Protein AF-A0A939ESE4-F1 (afdb_monomer_lite)

Sequence (98 aa):
MRPILYPSILLAALLGLSQCKQDAPSPLSQLPPATQTGANTFGCLVNGKPWTPQGYSGAANYSVSYDRVSTGGVLDVRAYRIYGSTTTESQYIVLFGA

Structure (mmCIF, N/CA/C/O backbone):
data_AF-A0A939ESE4-F1
#
_entry.id   AF-A0A939ESE4-F1
#
loop_
_atom_site.group_PDB
_atom_site.id
_atom_site.type_symbol
_atom_site.label_atom_id
_atom_site.label_alt_id
_atom_site.label_comp_id
_atom_site.label_asym_id
_atom_site.label_entity_id
_atom_site.label_seq_id
_atom_site.pdbx_PDB_ins_code
_atom_site.Cartn_x
_atom_site.Cartn_y
_atom_site.Cartn_z
_atom_site.occupancy
_atom_site.B_iso_or_equiv
_atom_site.auth_seq_id
_atom_site.auth_comp_id
_atom_site.auth_asym_id
_atom_site.auth_atom_id
_atom_site.pdbx_PDB_model_num
ATOM 1 N N . MET A 1 1 ? -40.338 12.794 54.269 1.00 51.34 1 MET A N 1
ATOM 2 C CA . MET A 1 1 ? -39.427 13.184 53.165 1.00 51.34 1 MET A CA 1
ATOM 3 C C . MET A 1 1 ? -38.495 12.012 52.862 1.00 51.34 1 MET A C 1
ATOM 5 O O . MET A 1 1 ? -37.547 11.862 53.612 1.00 51.34 1 MET A O 1
ATOM 9 N N . ARG A 1 2 ? -38.795 11.119 51.896 1.00 62.50 2 ARG A N 1
ATOM 10 C CA . ARG A 1 2 ? -37.875 10.049 51.405 1.00 62.50 2 ARG A CA 1
ATOM 11 C C . ARG A 1 2 ? -38.365 9.109 50.262 1.00 62.50 2 ARG A C 1
ATOM 13 O O . ARG A 1 2 ? -37.581 8.234 49.918 1.00 62.50 2 ARG A O 1
ATOM 20 N N . PRO A 1 3 ? -39.556 9.225 49.623 1.00 58.22 3 PRO A N 1
ATOM 21 C CA . PRO A 1 3 ? -39.953 8.236 48.604 1.00 58.22 3 PRO A CA 1
ATOM 22 C C . PRO A 1 3 ? -39.381 8.501 47.197 1.00 58.22 3 PRO A C 1
ATOM 24 O O . PRO A 1 3 ? -39.406 7.613 46.357 1.00 58.22 3 PRO A O 1
ATOM 27 N N . ILE A 1 4 ? -38.831 9.695 46.935 1.00 62.47 4 ILE A N 1
ATOM 28 C CA . ILE A 1 4 ? -38.371 10.114 45.593 1.00 62.47 4 ILE A CA 1
ATOM 29 C C . ILE A 1 4 ? -36.967 9.561 45.257 1.00 62.47 4 ILE A C 1
ATOM 31 O O . ILE A 1 4 ? -36.565 9.545 44.101 1.00 62.47 4 ILE A O 1
ATOM 35 N N . LEU A 1 5 ? -36.217 9.046 46.239 1.00 66.38 5 LEU A N 1
ATOM 36 C CA . LEU A 1 5 ? -34.840 8.580 46.021 1.00 66.38 5 LEU A CA 1
ATOM 37 C C . LEU A 1 5 ? -34.768 7.260 45.222 1.00 66.38 5 LEU A C 1
ATOM 39 O O . LEU A 1 5 ? -33.877 7.084 44.398 1.00 66.38 5 LEU A O 1
ATOM 43 N N . TYR A 1 6 ? -35.727 6.353 45.428 1.00 74.81 6 TYR A N 1
ATOM 44 C CA . TYR A 1 6 ? -35.794 5.050 44.755 1.00 74.81 6 TYR A CA 1
ATOM 45 C C . TYR A 1 6 ? -36.078 5.122 43.244 1.00 74.81 6 TYR A C 1
ATOM 47 O O . TYR A 1 6 ? -35.345 4.477 42.491 1.00 74.81 6 TYR A O 1
ATOM 55 N N . PRO A 1 7 ? -37.070 5.898 42.754 1.00 82.38 7 PRO A N 1
ATOM 56 C CA . PRO A 1 7 ? -37.312 6.004 41.315 1.00 82.38 7 PRO A CA 1
ATOM 57 C C . PRO A 1 7 ? -36.146 6.668 40.574 1.00 82.38 7 PRO A C 1
ATOM 59 O O . PRO A 1 7 ? -35.868 6.292 39.441 1.00 82.38 7 PRO A O 1
ATOM 62 N N . SER A 1 8 ? -35.412 7.585 41.214 1.00 81.50 8 SER A N 1
ATOM 63 C CA . SER A 1 8 ? -34.220 8.209 40.621 1.00 81.50 8 SER A CA 1
ATOM 64 C C . SER A 1 8 ? -33.066 7.220 40.433 1.00 81.50 8 SER A C 1
ATOM 66 O O . SER A 1 8 ? -32.405 7.243 39.398 1.00 81.50 8 SER A O 1
ATOM 68 N N . ILE A 1 9 ? -32.843 6.322 41.400 1.00 85.12 9 ILE A N 1
ATOM 69 C CA . ILE A 1 9 ? -31.828 5.259 41.289 1.00 85.12 9 ILE A CA 1
ATOM 70 C C . ILE A 1 9 ? -32.223 4.255 40.200 1.00 85.12 9 ILE A C 1
ATOM 72 O O . ILE A 1 9 ? -31.380 3.845 39.403 1.00 85.12 9 ILE A O 1
ATOM 76 N N . LEU A 1 10 ? -33.508 3.897 40.123 1.00 87.19 10 LEU A N 1
ATOM 77 C CA . LEU A 1 10 ? -34.015 2.995 39.093 1.00 87.19 10 LEU A CA 1
ATOM 78 C C . LEU A 1 10 ? -33.877 3.617 37.693 1.00 87.19 10 LEU A C 1
ATOM 80 O O . LEU A 1 10 ? -33.374 2.970 36.781 1.00 87.19 10 LEU A O 1
ATOM 84 N N . LEU A 1 11 ? -34.237 4.893 37.530 1.00 86.94 11 LEU A N 1
ATOM 85 C CA . LEU A 1 11 ? -34.107 5.609 36.259 1.00 86.94 11 LEU A CA 1
ATOM 86 C C . LEU A 1 11 ? -32.642 5.720 35.805 1.00 86.94 11 LEU A C 1
ATOM 88 O O . LEU A 1 11 ? -32.348 5.495 34.632 1.00 86.94 11 LEU A O 1
ATOM 92 N N . ALA A 1 12 ? -31.717 5.995 36.730 1.00 86.44 12 ALA A N 1
ATOM 93 C CA . ALA A 1 12 ? -30.283 6.010 36.440 1.00 86.44 12 ALA A CA 1
ATOM 94 C C . ALA A 1 12 ? -29.759 4.626 36.006 1.00 86.44 12 ALA A C 1
ATOM 96 O O . ALA A 1 12 ? -28.942 4.539 35.088 1.00 86.44 12 ALA A O 1
ATOM 97 N N . ALA A 1 13 ? -30.263 3.542 36.607 1.00 86.75 13 ALA A N 1
ATOM 98 C CA . ALA A 1 13 ? -29.915 2.178 36.211 1.00 86.75 13 ALA A CA 1
ATOM 99 C C . ALA A 1 13 ? -30.434 1.820 34.804 1.00 86.75 13 ALA A C 1
ATOM 101 O O . ALA A 1 13 ? -29.706 1.200 34.029 1.00 86.75 13 ALA A O 1
ATOM 102 N N . LEU A 1 14 ? -31.649 2.249 34.436 1.00 85.56 14 LEU A N 1
ATOM 103 C CA . LEU A 1 14 ? -32.190 2.033 33.086 1.00 85.56 14 LEU A CA 1
ATOM 104 C C . LEU A 1 14 ? -31.420 2.817 32.008 1.00 85.56 14 LEU A C 1
ATOM 106 O O . LEU A 1 14 ? -31.170 2.277 30.932 1.00 85.56 14 LEU A O 1
ATOM 110 N N . LEU A 1 15 ? -30.994 4.050 32.301 1.00 84.56 15 LEU A N 1
ATOM 111 C CA . LEU A 1 15 ? -30.175 4.865 31.388 1.00 84.56 15 LEU A CA 1
ATOM 112 C C . LEU A 1 15 ? -28.768 4.279 31.174 1.00 84.56 15 LEU A C 1
ATOM 114 O O . LEU A 1 15 ? -28.202 4.398 30.089 1.00 84.56 15 LEU A O 1
ATOM 118 N N . GLY A 1 16 ? -28.203 3.607 32.183 1.00 81.00 16 GLY A N 1
ATOM 119 C CA . GLY A 1 16 ? -26.915 2.914 32.055 1.00 81.00 16 GLY A CA 1
ATOM 120 C C . GLY A 1 16 ? -26.954 1.699 31.117 1.00 81.00 16 GLY A C 1
ATOM 121 O O . GLY A 1 16 ? -25.929 1.346 30.532 1.00 81.00 16 GLY A O 1
ATOM 122 N N . LEU A 1 17 ? -28.133 1.088 30.948 1.00 80.56 17 LEU A N 1
ATOM 123 C CA . LEU A 1 17 ? -28.370 -0.079 30.090 1.00 80.56 17 LEU A CA 1
ATOM 124 C C . LEU A 1 17 ? -28.744 0.300 28.647 1.00 80.56 17 LEU A C 1
ATOM 126 O O . LEU A 1 17 ? -28.667 -0.549 27.762 1.00 80.56 17 LEU A O 1
ATOM 130 N N . SER A 1 18 ? -29.110 1.559 28.380 1.00 79.19 18 SER A N 1
ATOM 131 C CA . SER A 1 18 ? -29.509 2.040 27.049 1.00 79.19 18 SER A CA 1
ATOM 132 C C . SER A 1 18 ? -28.338 2.524 26.184 1.00 79.19 18 SER A C 1
ATOM 134 O O . SER A 1 18 ? -28.522 3.377 25.317 1.00 79.19 18 SER A O 1
ATOM 136 N N . GLN A 1 19 ? -27.118 2.030 26.413 1.00 78.38 19 GLN A N 1
ATOM 137 C CA . GLN A 1 19 ? -25.978 2.421 25.585 1.00 78.38 19 GLN A CA 1
ATOM 138 C C . GLN A 1 19 ? -26.113 1.825 24.181 1.00 78.38 19 GLN A C 1
ATOM 140 O O . GLN A 1 19 ? -26.056 0.608 23.998 1.00 78.38 19 GLN A O 1
ATOM 145 N N . CYS A 1 20 ? -26.257 2.692 23.178 1.00 78.81 20 CYS A N 1
ATOM 146 C CA . CYS A 1 20 ? -26.122 2.298 21.783 1.00 78.81 20 CYS A CA 1
ATOM 147 C C . CYS A 1 20 ? -24.702 1.775 21.554 1.00 78.81 20 CYS A C 1
ATOM 149 O O . CYS A 1 20 ? -23.730 2.525 21.659 1.00 78.81 20 CYS A O 1
ATOM 151 N N . LYS A 1 21 ? -24.575 0.486 21.223 1.00 75.12 21 LYS A N 1
ATOM 152 C CA . LYS A 1 21 ? -23.329 -0.035 20.664 1.00 75.12 21 LYS A CA 1
ATOM 153 C C . LYS A 1 21 ? -23.147 0.603 19.296 1.00 75.12 21 LYS A C 1
ATOM 155 O O . LYS A 1 21 ? -23.987 0.437 18.420 1.00 75.12 21 LYS A O 1
ATOM 160 N N . GLN A 1 22 ? -22.063 1.346 19.136 1.00 78.19 22 GLN A N 1
ATOM 161 C CA . GLN A 1 22 ? -21.653 1.801 17.823 1.00 78.19 22 GLN A CA 1
ATOM 162 C C . GLN A 1 22 ? -21.140 0.579 17.062 1.00 78.19 22 GLN A C 1
ATOM 164 O O . GLN A 1 22 ? -20.268 -0.139 17.564 1.00 78.19 22 GLN A O 1
ATOM 169 N N . ASP A 1 23 ? -21.721 0.306 15.896 1.00 84.00 23 ASP A N 1
ATOM 170 C CA . ASP A 1 23 ? -21.256 -0.787 15.055 1.00 84.00 23 ASP A CA 1
ATOM 171 C C . ASP A 1 23 ? -19.789 -0.561 14.693 1.00 84.00 23 ASP A C 1
ATOM 173 O O . ASP A 1 23 ? -19.354 0.563 14.415 1.00 84.00 23 ASP A O 1
ATOM 177 N N . ALA A 1 24 ? -19.007 -1.640 14.712 1.00 85.62 24 ALA A N 1
ATOM 178 C CA . ALA A 1 24 ? -17.634 -1.570 14.249 1.00 85.62 24 ALA A CA 1
ATOM 179 C C . ALA A 1 24 ? -17.625 -1.131 12.772 1.00 85.62 24 ALA A C 1
ATOM 181 O O . ALA A 1 24 ? -18.457 -1.601 11.988 1.00 85.62 24 ALA A O 1
ATOM 182 N N . PRO A 1 25 ? -16.688 -0.258 12.363 1.00 89.31 25 PRO A N 1
ATOM 183 C CA . PRO A 1 25 ? -16.608 0.173 10.978 1.00 89.31 25 PRO A CA 1
ATOM 184 C C . PRO A 1 25 ? -16.377 -1.033 10.069 1.00 89.31 25 PRO A C 1
ATOM 186 O O . PRO A 1 25 ? -15.538 -1.894 10.355 1.00 89.31 25 PRO A O 1
ATOM 189 N N . SER A 1 26 ? -17.089 -1.074 8.941 1.00 94.00 26 SER A N 1
ATOM 190 C CA . SER A 1 26 ? -16.901 -2.127 7.944 1.00 94.00 26 SER A CA 1
ATOM 191 C C . SER A 1 26 ? -15.429 -2.194 7.497 1.00 94.00 26 SER A C 1
ATOM 193 O O . SER A 1 26 ? -14.768 -1.152 7.413 1.00 94.00 26 SER A O 1
ATOM 195 N N . PRO A 1 27 ? -14.889 -3.377 7.159 1.00 94.44 27 PRO A N 1
ATOM 196 C CA . PRO A 1 27 ? -13.512 -3.491 6.678 1.00 94.44 27 PRO A CA 1
ATOM 197 C C . PRO A 1 27 ? -13.208 -2.585 5.479 1.00 94.44 27 PRO A C 1
ATOM 199 O O . PRO A 1 27 ? -12.124 -2.017 5.391 1.00 94.44 27 PRO A O 1
ATOM 202 N N . LEU A 1 28 ? -14.179 -2.409 4.576 1.00 93.69 28 LEU A N 1
ATOM 203 C CA . LEU A 1 28 ? -14.025 -1.574 3.387 1.00 93.69 28 LEU A CA 1
ATOM 204 C C . LEU A 1 28 ? -13.888 -0.087 3.739 1.00 93.69 28 LEU A C 1
ATOM 206 O O . LEU A 1 28 ? -13.036 0.592 3.177 1.00 93.69 28 LEU A O 1
ATOM 210 N N . SER A 1 29 ? -14.664 0.405 4.712 1.00 93.38 29 SER A N 1
ATOM 211 C CA . SER A 1 29 ? -14.580 1.804 5.169 1.00 93.38 29 SER A CA 1
ATOM 212 C C . SER A 1 29 ? -13.263 2.159 5.864 1.00 93.38 29 SER A C 1
ATOM 214 O O . SER A 1 29 ? -13.009 3.329 6.126 1.00 93.38 29 SER A O 1
ATOM 216 N N . GLN A 1 30 ? -12.429 1.163 6.172 1.00 93.06 30 GLN A N 1
ATOM 217 C CA . GLN A 1 30 ? -11.102 1.362 6.756 1.00 93.06 30 GLN A CA 1
ATOM 218 C C . GLN A 1 30 ? -10.004 1.506 5.686 1.00 93.06 30 GLN A C 1
ATOM 220 O O . GLN A 1 30 ? -8.851 1.766 6.029 1.00 93.06 30 GLN A O 1
ATOM 225 N N . LEU A 1 31 ? -10.330 1.319 4.400 1.00 93.69 31 LEU A N 1
ATOM 226 C CA . LEU A 1 31 ? -9.385 1.5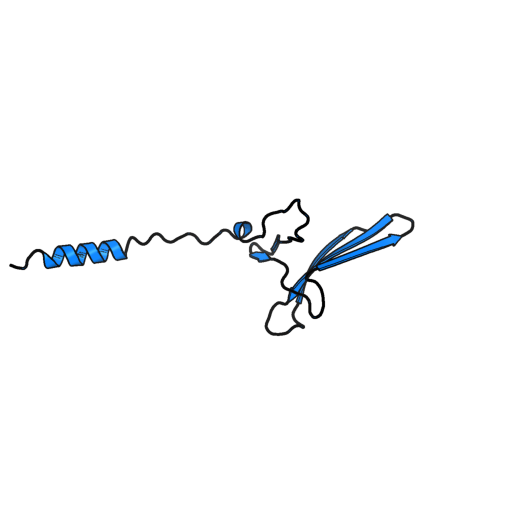35 3.306 1.00 93.69 31 LEU A CA 1
ATOM 227 C C . LEU A 1 31 ? -9.275 3.027 2.954 1.00 93.69 31 LEU A C 1
ATOM 229 O O . LEU A 1 31 ? -10.255 3.765 3.087 1.00 93.69 31 LEU A O 1
ATOM 233 N N . PRO A 1 32 ? -8.108 3.484 2.462 1.00 89.81 32 PRO A N 1
ATOM 234 C CA . PRO A 1 32 ? -7.968 4.834 1.935 1.00 89.81 32 PRO A CA 1
ATOM 235 C C . PRO A 1 32 ? -8.961 5.074 0.788 1.00 89.81 32 PRO A C 1
ATOM 237 O O . PRO A 1 32 ? -9.171 4.170 -0.028 1.00 89.81 32 PRO A O 1
ATOM 240 N N . PRO A 1 33 ? -9.537 6.282 0.666 1.00 88.88 33 PRO A N 1
ATOM 241 C CA . PRO A 1 33 ? -10.349 6.617 -0.493 1.00 88.88 33 PRO A CA 1
ATOM 242 C C . PRO A 1 33 ? -9.503 6.566 -1.773 1.00 88.88 33 PRO A C 1
ATOM 244 O O . PRO A 1 33 ? -8.315 6.911 -1.776 1.00 88.88 33 PRO A O 1
ATOM 247 N N . ALA A 1 34 ? -10.126 6.165 -2.882 1.00 84.81 34 ALA A N 1
ATOM 248 C CA . ALA A 1 34 ? -9.502 6.278 -4.193 1.00 84.81 34 ALA A CA 1
ATOM 249 C C . ALA A 1 34 ? -9.248 7.759 -4.511 1.00 84.81 34 ALA A C 1
ATOM 251 O O . ALA A 1 34 ? -10.119 8.605 -4.307 1.00 84.81 34 ALA A O 1
ATOM 252 N N . THR A 1 35 ? -8.050 8.074 -5.002 1.00 84.81 35 THR A N 1
ATOM 253 C CA . THR A 1 35 ? -7.665 9.448 -5.345 1.00 84.81 35 THR A CA 1
ATOM 254 C C . THR A 1 35 ? -7.442 9.580 -6.846 1.00 84.81 35 THR A C 1
ATOM 256 O O . THR A 1 35 ? -6.932 8.666 -7.485 1.00 84.81 35 THR A O 1
ATOM 259 N N . GLN A 1 36 ? -7.819 10.728 -7.415 1.00 84.38 36 GLN A N 1
ATOM 260 C CA . GLN A 1 36 ? -7.504 11.086 -8.809 1.00 84.38 36 GLN A CA 1
ATOM 261 C C . GLN A 1 36 ? -6.292 12.021 -8.921 1.00 84.38 36 GLN A C 1
ATOM 263 O O . GLN A 1 36 ? -5.825 12.311 -10.014 1.00 84.38 36 GLN A O 1
ATOM 268 N N . THR A 1 37 ? -5.762 12.487 -7.790 1.00 84.38 37 THR A N 1
ATOM 269 C CA . THR A 1 37 ? -4.631 13.422 -7.724 1.00 84.38 37 THR A CA 1
ATOM 270 C C . THR A 1 37 ? -3.276 12.723 -7.625 1.00 84.38 37 THR A C 1
ATOM 272 O O . THR A 1 37 ? -2.260 13.391 -7.465 1.00 84.38 37 THR A O 1
ATOM 275 N N . GLY A 1 38 ? -3.240 11.386 -7.691 1.00 64.69 38 GLY A N 1
ATOM 276 C CA . GLY A 1 38 ? -1.996 10.626 -7.578 1.00 64.69 38 GLY A CA 1
ATOM 277 C C . GLY A 1 38 ? -1.379 10.683 -6.179 1.00 64.69 38 GLY A C 1
ATOM 278 O O . GLY A 1 38 ? -0.161 10.656 -6.046 1.00 64.69 38 GLY A O 1
ATOM 279 N N . ALA A 1 39 ? -2.195 10.731 -5.118 1.00 75.69 39 ALA A N 1
ATOM 280 C CA . ALA A 1 39 ? -1.722 10.796 -3.729 1.00 75.69 39 ALA A CA 1
ATOM 281 C C . ALA A 1 39 ? -1.050 9.493 -3.228 1.00 75.69 39 ALA A C 1
ATOM 283 O O . ALA A 1 39 ? -0.881 9.310 -2.025 1.00 75.69 39 ALA A O 1
ATOM 284 N N . ASN A 1 40 ? -0.675 8.582 -4.139 1.00 67.81 40 ASN A N 1
ATOM 285 C CA . ASN A 1 40 ? -0.054 7.284 -3.859 1.00 67.81 40 ASN A CA 1
ATOM 286 C C . ASN A 1 40 ? -0.838 6.446 -2.837 1.00 67.81 40 ASN A C 1
ATOM 288 O O . ASN A 1 40 ? -0.265 5.779 -1.975 1.00 67.81 40 ASN A O 1
ATOM 292 N N . THR A 1 41 ? -2.169 6.496 -2.922 1.00 83.31 41 THR A N 1
ATOM 293 C CA . THR A 1 41 ? -3.057 5.744 -2.039 1.00 83.31 41 THR A CA 1
ATOM 294 C C . THR A 1 41 ? -3.292 4.338 -2.588 1.00 83.31 41 THR A C 1
ATOM 296 O O . THR A 1 41 ? -3.761 4.162 -3.708 1.00 83.31 41 THR A O 1
ATOM 299 N N . PHE A 1 42 ? -2.976 3.322 -1.783 1.00 89.56 42 PHE A N 1
ATOM 300 C CA . PHE A 1 42 ? -3.264 1.919 -2.079 1.00 89.56 42 PHE A CA 1
ATOM 301 C C . PHE A 1 42 ? -3.908 1.249 -0.863 1.00 89.56 42 PHE A C 1
ATOM 303 O O . PHE A 1 42 ? -3.506 1.488 0.278 1.00 89.56 42 PHE A O 1
ATOM 310 N N . GLY A 1 43 ? -4.881 0.376 -1.108 1.00 92.12 43 GLY A N 1
ATOM 311 C CA . GLY A 1 43 ? -5.440 -0.507 -0.096 1.00 92.12 43 GLY A CA 1
ATOM 312 C C . GLY A 1 43 ? -6.381 -1.541 -0.702 1.00 92.12 43 GLY A C 1
ATOM 313 O O . GLY A 1 43 ? -7.012 -1.292 -1.727 1.00 92.12 43 GLY A O 1
ATOM 314 N N . CYS A 1 44 ? -6.479 -2.706 -0.073 1.00 94.06 44 CYS A N 1
ATOM 315 C CA . CYS A 1 44 ? -7.376 -3.778 -0.492 1.00 94.06 44 CYS A CA 1
ATOM 316 C C . CYS A 1 44 ? -7.800 -4.634 0.703 1.00 94.06 44 CYS A C 1
ATOM 318 O O . CYS A 1 44 ? -7.227 -4.543 1.788 1.00 94.06 44 CYS A O 1
ATOM 320 N N . LEU A 1 45 ? -8.794 -5.496 0.509 1.00 96.06 45 LEU A N 1
ATOM 321 C CA . LEU A 1 45 ? -9.146 -6.500 1.507 1.00 96.06 45 LEU A CA 1
ATOM 322 C C . LEU A 1 45 ? -8.367 -7.789 1.236 1.00 96.06 45 LEU A C 1
ATOM 324 O O . LEU A 1 45 ? -8.463 -8.353 0.150 1.00 96.06 45 LEU A O 1
ATOM 328 N N . VAL A 1 46 ? -7.635 -8.275 2.236 1.00 94.88 46 VAL A N 1
ATOM 329 C CA . VAL A 1 46 ? -6.998 -9.598 2.225 1.00 94.88 46 VAL A CA 1
ATOM 330 C C . VAL A 1 46 ? -7.749 -10.463 3.225 1.00 94.88 46 VAL A C 1
ATOM 332 O O . VAL A 1 46 ? -7.758 -10.170 4.421 1.00 94.88 46 VAL A O 1
ATOM 335 N N . ASN A 1 47 ? -8.435 -11.500 2.739 1.00 95.62 47 ASN A N 1
ATOM 336 C CA . ASN A 1 47 ? -9.308 -12.352 3.558 1.00 95.62 47 ASN A CA 1
ATOM 337 C C . ASN A 1 47 ? -10.332 -11.541 4.381 1.00 95.62 47 ASN A C 1
ATOM 339 O O . ASN A 1 47 ? -10.525 -11.775 5.573 1.00 95.62 47 ASN A O 1
ATOM 343 N N . GLY A 1 48 ? -10.938 -10.526 3.755 1.00 96.06 48 GLY A N 1
ATOM 344 C CA . GLY A 1 48 ? -11.925 -9.647 4.389 1.00 96.06 48 GLY A CA 1
ATOM 345 C C . GLY A 1 48 ? -11.355 -8.622 5.376 1.00 96.06 48 GLY A C 1
ATOM 346 O O . GLY A 1 48 ? -12.127 -7.851 5.940 1.00 96.06 48 GLY A O 1
ATOM 347 N N . LYS A 1 49 ? -10.032 -8.572 5.586 1.00 94.44 49 LYS A N 1
ATOM 348 C CA . LYS A 1 49 ? -9.372 -7.607 6.480 1.00 94.44 49 LYS A CA 1
ATOM 349 C C . LYS A 1 49 ? -8.667 -6.509 5.679 1.00 94.44 49 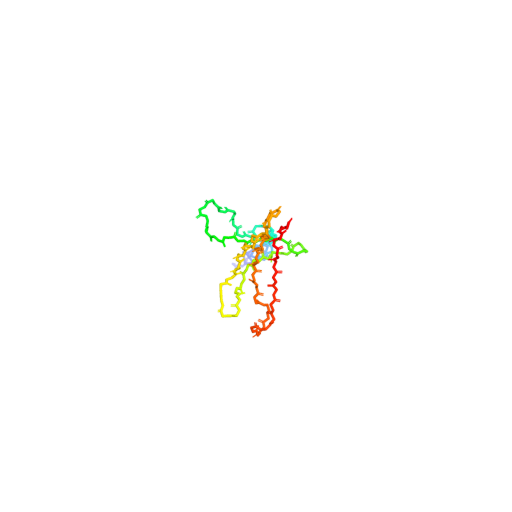LYS A C 1
ATOM 351 O O . LYS A 1 49 ? -8.066 -6.821 4.651 1.00 94.44 49 LYS A O 1
ATOM 356 N N . PRO A 1 50 ? -8.694 -5.245 6.134 1.00 94.44 50 PRO A N 1
ATOM 357 C CA . PRO A 1 50 ? -8.047 -4.154 5.424 1.00 94.44 50 PRO A CA 1
ATOM 358 C C . PRO A 1 50 ? -6.525 -4.312 5.415 1.00 94.44 50 PRO A C 1
ATOM 360 O O . PRO A 1 50 ? -5.873 -4.540 6.440 1.00 94.44 50 PRO A O 1
ATOM 363 N N . TRP A 1 51 ? -5.956 -4.151 4.229 1.00 93.81 51 TRP A N 1
ATOM 364 C CA . TRP A 1 51 ? -4.528 -4.127 3.982 1.00 93.81 51 TRP A CA 1
ATOM 365 C C . TRP A 1 51 ? -4.163 -2.831 3.260 1.00 93.81 51 TRP A C 1
ATOM 367 O O . TRP A 1 51 ? -4.811 -2.421 2.305 1.00 93.81 51 TRP A O 1
ATOM 377 N N . THR A 1 52 ? -3.119 -2.181 3.746 1.00 92.44 52 THR A N 1
ATOM 378 C CA . THR A 1 52 ? -2.587 -0.881 3.338 1.00 92.44 52 THR A CA 1
ATOM 379 C C . THR A 1 52 ? -1.067 -0.905 3.502 1.00 92.44 52 THR A C 1
ATOM 381 O O . THR A 1 52 ? -0.571 -1.575 4.415 1.00 92.44 52 THR A O 1
ATOM 384 N N . PRO A 1 53 ? -0.306 -0.178 2.679 1.00 90.88 53 PRO A N 1
ATOM 385 C CA . PRO A 1 53 ? 1.144 -0.144 2.802 1.00 90.88 53 PRO A CA 1
ATOM 386 C C . PRO A 1 53 ? 1.565 0.456 4.153 1.00 90.88 53 PRO A C 1
ATOM 388 O O . PRO A 1 53 ? 0.964 1.430 4.609 1.00 90.88 53 PRO A O 1
ATOM 391 N N . GLN A 1 54 ? 2.589 -0.109 4.793 1.00 89.25 54 GLN A N 1
ATOM 392 C CA . GLN A 1 54 ? 3.162 0.405 6.050 1.00 89.25 54 GLN A CA 1
ATOM 393 C C . GLN A 1 54 ? 4.684 0.228 6.060 1.00 89.25 54 GLN A C 1
ATOM 395 O O . GLN A 1 54 ? 5.238 -0.510 6.872 1.00 89.25 54 GLN A O 1
ATOM 400 N N . GLY A 1 55 ? 5.370 0.887 5.133 1.00 85.06 55 GLY A N 1
ATOM 401 C CA . GLY A 1 55 ? 6.828 0.893 5.132 1.00 85.06 55 GLY A CA 1
ATOM 402 C C . GLY A 1 55 ? 7.470 -0.266 4.387 1.00 85.06 55 GLY A C 1
ATOM 403 O O . GLY A 1 55 ? 6.924 -1.362 4.252 1.00 85.06 55 GLY A O 1
ATOM 404 N N . TYR A 1 56 ? 8.697 0.010 3.966 1.00 86.81 56 TYR A N 1
ATOM 405 C CA . TYR A 1 56 ? 9.706 -0.969 3.607 1.00 86.81 56 TYR A CA 1
ATOM 406 C C . TYR A 1 56 ? 11.018 -0.554 4.275 1.00 86.81 56 TYR A C 1
ATOM 408 O O . TYR A 1 56 ? 11.296 0.639 4.421 1.00 86.81 56 TYR A O 1
ATOM 416 N N . SER A 1 57 ? 11.823 -1.520 4.714 1.00 83.56 57 SER A N 1
ATOM 417 C CA . SER A 1 57 ? 13.064 -1.216 5.426 1.0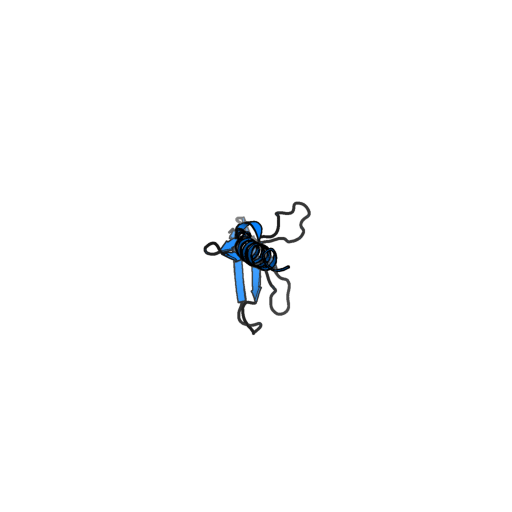0 83.56 57 SER A CA 1
ATOM 418 C C . SER A 1 57 ? 14.047 -0.501 4.498 1.00 83.56 57 SER A C 1
ATOM 420 O O . SER A 1 57 ? 14.588 -1.111 3.580 1.00 83.56 57 SER A O 1
ATOM 422 N N . GLY A 1 58 ? 14.284 0.790 4.746 1.00 78.94 58 GLY A N 1
ATOM 423 C CA . GLY A 1 58 ? 15.256 1.598 4.005 1.00 78.94 58 GLY A CA 1
ATOM 424 C C . GLY A 1 58 ? 14.783 2.140 2.649 1.00 78.94 58 GLY A C 1
ATOM 425 O O . GLY A 1 58 ? 15.628 2.601 1.886 1.00 78.94 58 GLY A O 1
ATOM 426 N N . ALA A 1 59 ? 13.480 2.107 2.327 1.00 74.12 59 ALA A N 1
ATOM 427 C CA . ALA A 1 59 ? 12.961 2.671 1.071 1.00 74.12 59 ALA A CA 1
ATOM 428 C C . ALA A 1 59 ? 11.492 3.144 1.159 1.00 74.12 59 ALA A C 1
ATOM 430 O O . ALA A 1 59 ? 10.913 3.256 2.239 1.00 74.12 59 ALA A O 1
ATOM 431 N N . ALA A 1 60 ? 10.898 3.447 -0.001 1.00 82.50 60 ALA A N 1
ATOM 432 C CA . ALA A 1 60 ? 9.500 3.844 -0.143 1.00 82.50 60 ALA A CA 1
ATOM 433 C C . ALA A 1 60 ? 8.515 2.701 0.178 1.00 82.50 60 ALA A C 1
ATOM 435 O O . ALA A 1 60 ? 8.837 1.521 0.069 1.00 82.50 60 ALA A O 1
ATOM 436 N N . ASN A 1 61 ? 7.269 3.063 0.505 1.00 86.38 61 ASN A N 1
ATOM 437 C CA . ASN A 1 61 ? 6.176 2.115 0.783 1.00 86.38 61 ASN A CA 1
ATOM 438 C C . ASN A 1 61 ? 5.757 1.278 -0.434 1.00 86.38 61 ASN A C 1
ATOM 440 O O . ASN A 1 61 ? 4.970 0.343 -0.295 1.00 86.38 61 ASN A O 1
ATOM 444 N N . TYR A 1 62 ? 6.227 1.641 -1.624 1.00 90.25 62 TYR A N 1
ATOM 445 C CA . TYR A 1 62 ? 5.956 0.938 -2.862 1.00 90.25 62 TYR A CA 1
ATOM 446 C C . TYR A 1 62 ? 7.139 1.074 -3.825 1.00 90.25 62 TYR A C 1
ATOM 448 O O . TYR A 1 62 ? 7.972 1.970 -3.680 1.00 90.25 62 TYR A O 1
ATOM 456 N N . SER A 1 63 ? 7.194 0.192 -4.814 1.00 90.81 63 SER A N 1
ATOM 457 C CA . SER A 1 63 ? 8.104 0.263 -5.952 1.00 90.81 63 SER A CA 1
ATOM 458 C C . SER A 1 63 ? 7.321 0.073 -7.248 1.00 90.81 63 SER A C 1
ATOM 460 O O . SER A 1 63 ? 6.271 -0.572 -7.275 1.00 90.81 63 SER A O 1
ATOM 462 N N . VAL A 1 64 ? 7.819 0.698 -8.311 1.00 91.25 64 VAL A N 1
ATOM 463 C CA . VAL A 1 64 ? 7.305 0.551 -9.672 1.00 91.25 64 VAL A CA 1
ATOM 464 C C . VAL A 1 64 ? 8.505 0.313 -10.569 1.00 91.25 64 VAL A C 1
ATOM 466 O O . VAL A 1 64 ? 9.431 1.127 -10.576 1.00 91.25 64 VAL A O 1
ATOM 469 N N . SER A 1 65 ? 8.500 -0.779 -11.322 1.00 92.69 65 SER A N 1
ATOM 470 C CA . SER A 1 65 ? 9.485 -1.029 -12.367 1.00 92.69 65 SER A CA 1
ATOM 471 C C . SER A 1 65 ? 8.798 -1.394 -13.675 1.00 92.69 65 SER A C 1
ATOM 473 O O . SER A 1 65 ? 7.741 -2.023 -13.706 1.00 92.69 65 SER A O 1
ATOM 475 N N . TYR A 1 66 ? 9.406 -0.945 -14.768 1.00 93.25 66 TYR A N 1
ATOM 476 C CA . TYR A 1 66 ? 9.007 -1.309 -16.115 1.00 93.25 66 TYR A CA 1
ATOM 477 C C . TYR A 1 66 ? 10.244 -1.765 -16.878 1.00 93.25 66 TYR A C 1
ATOM 479 O O . TYR A 1 66 ? 11.169 -0.973 -17.073 1.00 93.25 66 TYR A O 1
ATOM 487 N N . ASP A 1 67 ? 10.261 -3.030 -17.284 1.00 92.69 67 ASP A N 1
ATOM 488 C CA . ASP A 1 67 ? 11.319 -3.601 -18.113 1.00 92.69 67 ASP A CA 1
ATOM 489 C C . ASP A 1 67 ? 10.802 -3.801 -19.536 1.00 92.69 67 ASP A C 1
ATOM 491 O O . ASP A 1 67 ? 9.797 -4.473 -19.762 1.00 92.69 67 ASP A O 1
ATOM 495 N N . ARG A 1 68 ? 11.462 -3.191 -20.518 1.00 90.75 68 ARG A N 1
ATOM 496 C CA . ARG A 1 68 ? 11.022 -3.244 -21.912 1.00 90.75 68 ARG A CA 1
ATOM 497 C C . ARG A 1 68 ? 11.698 -4.412 -22.624 1.00 90.75 68 ARG A C 1
ATOM 499 O O . ARG A 1 68 ? 12.912 -4.404 -22.798 1.00 90.75 68 ARG A O 1
ATOM 506 N N . VAL A 1 69 ? 10.900 -5.318 -23.184 1.00 85.31 69 VAL A N 1
ATOM 507 C CA . VAL A 1 69 ? 11.358 -6.355 -24.120 1.00 85.31 69 VAL A CA 1
ATOM 508 C C . VAL A 1 69 ? 10.847 -6.076 -25.544 1.00 85.31 69 VAL A C 1
ATOM 510 O O . VAL A 1 69 ? 10.104 -5.126 -25.800 1.00 85.31 69 VAL A O 1
ATOM 513 N N . SER A 1 70 ? 11.308 -6.836 -26.539 1.00 82.69 70 SER A N 1
ATOM 514 C CA . SER A 1 70 ? 10.967 -6.592 -27.954 1.00 82.69 70 SER A CA 1
ATOM 515 C C . SER A 1 70 ? 9.492 -6.853 -28.291 1.00 82.69 70 SER A C 1
ATOM 517 O O . SER A 1 70 ? 8.996 -6.335 -29.289 1.00 82.69 70 SER A O 1
ATOM 519 N N . THR A 1 71 ? 8.788 -7.624 -27.462 1.00 84.00 71 THR A N 1
ATOM 520 C CA . THR A 1 71 ? 7.396 -8.066 -27.663 1.00 84.00 71 THR A CA 1
ATOM 521 C C . THR A 1 71 ? 6.375 -7.342 -26.780 1.00 84.00 71 THR A C 1
ATOM 523 O O . THR A 1 71 ? 5.203 -7.702 -26.789 1.00 84.00 71 THR A O 1
ATOM 526 N N . GLY A 1 72 ? 6.798 -6.346 -26.003 1.00 82.12 72 GLY A N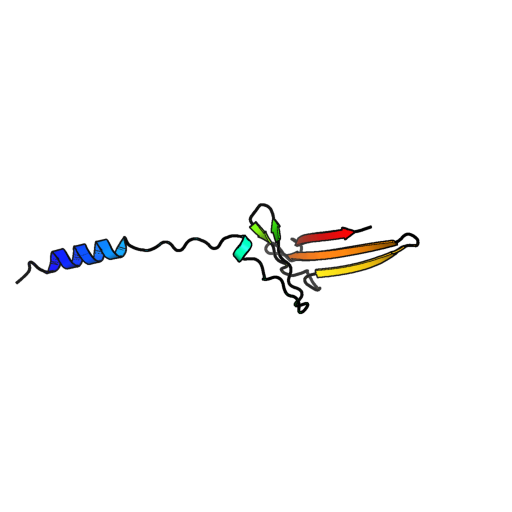 1
ATOM 527 C CA . GLY A 1 72 ? 6.014 -5.766 -24.909 1.00 82.12 72 GLY A CA 1
ATOM 528 C C . GLY A 1 72 ? 6.937 -5.423 -23.745 1.00 82.12 72 GLY A C 1
ATOM 529 O O . GLY A 1 72 ? 8.150 -5.473 -23.893 1.00 82.12 72 GLY A O 1
ATOM 530 N N . GLY A 1 73 ? 6.419 -5.050 -22.586 1.00 88.00 73 GLY A N 1
ATOM 531 C CA . GLY A 1 73 ? 7.258 -4.842 -21.409 1.00 88.00 73 GLY A CA 1
ATOM 532 C C . GLY A 1 73 ? 6.599 -5.408 -20.169 1.00 88.00 73 GLY A C 1
ATOM 533 O O . GLY A 1 73 ? 5.381 -5.555 -20.128 1.00 88.00 73 GLY A O 1
ATOM 534 N N . VAL A 1 74 ? 7.415 -5.709 -19.170 1.00 92.12 74 VAL A N 1
ATOM 535 C CA . VAL A 1 74 ? 6.977 -6.191 -17.869 1.00 92.12 74 VAL A CA 1
ATOM 536 C C . VAL A 1 74 ? 6.746 -4.992 -16.963 1.00 92.12 74 VAL A C 1
ATOM 538 O O . VAL A 1 74 ? 7.678 -4.231 -16.711 1.00 92.12 74 VAL A O 1
ATOM 541 N N . LEU A 1 75 ? 5.520 -4.824 -16.471 1.00 92.31 75 LEU A N 1
ATOM 542 C CA . LEU A 1 75 ? 5.187 -3.855 -15.428 1.00 92.31 75 LEU A CA 1
ATOM 543 C C . LEU A 1 75 ? 5.067 -4.584 -14.090 1.00 92.31 75 LEU A C 1
ATOM 545 O O . LEU A 1 75 ? 4.260 -5.503 -13.952 1.00 92.31 75 LEU A O 1
ATOM 549 N N . ASP A 1 76 ? 5.822 -4.126 -13.099 1.00 93.81 76 ASP A N 1
ATOM 550 C CA . ASP A 1 76 ? 5.765 -4.611 -11.725 1.00 93.81 76 ASP A CA 1
ATOM 551 C C . ASP A 1 76 ? 5.496 -3.431 -10.785 1.00 93.81 76 ASP A C 1
ATOM 553 O O . ASP A 1 76 ? 6.252 -2.459 -10.732 1.00 93.81 76 ASP A O 1
ATOM 557 N N . VAL A 1 77 ? 4.374 -3.497 -10.069 1.00 92.56 77 VAL A N 1
ATOM 558 C CA . VAL A 1 77 ? 4.017 -2.545 -9.015 1.00 92.56 77 VAL A CA 1
ATOM 559 C C . VAL A 1 77 ? 3.896 -3.314 -7.712 1.00 92.56 77 VAL A C 1
ATOM 561 O O . VAL A 1 77 ? 3.044 -4.197 -7.588 1.00 92.56 77 VAL A O 1
ATOM 564 N N . ARG A 1 78 ? 4.713 -2.962 -6.718 1.00 93.06 78 ARG A N 1
ATOM 565 C CA . ARG A 1 78 ? 4.682 -3.589 -5.391 1.00 93.06 78 ARG A CA 1
ATOM 566 C C . ARG A 1 78 ? 4.399 -2.580 -4.317 1.00 93.06 78 ARG A C 1
ATOM 568 O O . ARG A 1 78 ? 5.068 -1.561 -4.248 1.00 93.06 78 ARG A O 1
ATOM 575 N N . ALA A 1 79 ? 3.472 -2.906 -3.432 1.00 93.44 79 ALA A N 1
ATOM 576 C CA . ALA A 1 79 ? 3.286 -2.196 -2.177 1.00 93.44 79 ALA A CA 1
ATOM 577 C C . ALA A 1 79 ? 3.791 -3.051 -1.014 1.00 93.44 79 ALA A C 1
ATOM 579 O O . ALA A 1 79 ? 3.578 -4.264 -1.014 1.00 93.44 79 ALA A O 1
ATOM 580 N N . TYR A 1 80 ? 4.408 -2.424 -0.016 1.00 92.62 80 TYR A N 1
ATOM 581 C CA . TYR A 1 80 ? 5.055 -3.093 1.111 1.00 92.62 80 TYR A CA 1
ATOM 582 C C . TYR A 1 80 ? 4.416 -2.713 2.448 1.00 92.62 80 TYR A C 1
ATOM 584 O O . TYR A 1 80 ? 3.941 -1.593 2.657 1.00 92.62 80 TYR A O 1
ATOM 592 N N . ARG A 1 81 ? 4.430 -3.663 3.377 1.00 91.25 81 ARG A N 1
ATOM 593 C CA . ARG A 1 81 ? 4.048 -3.486 4.776 1.00 91.25 81 ARG A CA 1
ATOM 594 C C . ARG A 1 81 ? 5.044 -4.249 5.631 1.00 91.25 81 ARG A C 1
ATOM 596 O O . ARG A 1 81 ? 5.110 -5.472 5.528 1.00 91.25 81 ARG A O 1
ATOM 603 N N . ILE A 1 82 ? 5.774 -3.555 6.495 1.00 89.62 82 ILE A N 1
ATOM 604 C CA . ILE A 1 82 ? 6.466 -4.216 7.603 1.00 89.62 82 ILE A CA 1
ATOM 605 C C . ILE A 1 82 ? 5.385 -4.678 8.582 1.00 89.62 82 ILE A C 1
ATOM 607 O O . ILE A 1 82 ? 4.476 -3.921 8.924 1.00 89.62 82 ILE A O 1
ATOM 611 N N . TYR A 1 83 ? 5.435 -5.942 8.975 1.00 84.25 83 TYR A N 1
ATOM 612 C CA . TYR A 1 83 ? 4.459 -6.549 9.864 1.00 84.25 83 TYR A CA 1
ATOM 613 C C . TYR A 1 83 ? 5.197 -7.248 10.992 1.00 84.25 83 TYR A C 1
ATOM 615 O O . TYR A 1 83 ? 5.922 -8.188 10.721 1.00 84.25 83 TYR A O 1
ATOM 623 N N . GLY A 1 84 ? 4.975 -6.825 12.234 1.00 79.31 84 GLY A N 1
ATOM 624 C CA . GLY A 1 84 ? 5.671 -7.371 13.398 1.00 79.31 84 GLY A CA 1
ATOM 625 C C . GLY A 1 84 ? 6.677 -6.390 13.994 1.00 79.31 84 GLY A C 1
ATOM 626 O O . GLY A 1 84 ? 6.622 -5.188 13.732 1.00 79.31 84 GLY A O 1
ATOM 627 N N . SER A 1 85 ? 7.554 -6.892 14.861 1.00 77.94 85 SER A N 1
ATOM 628 C CA . SER A 1 85 ? 8.436 -6.054 15.692 1.00 77.94 85 SER A CA 1
ATOM 629 C C . SER A 1 85 ? 9.790 -5.759 15.045 1.00 77.94 85 SER A C 1
ATOM 631 O O . SER A 1 85 ? 10.554 -4.94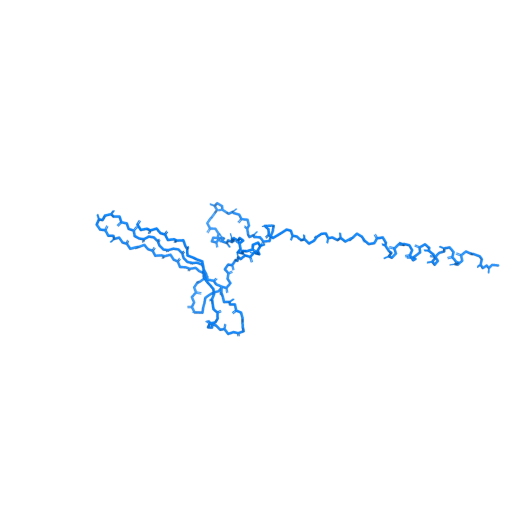8 15.567 1.00 77.94 85 SER A O 1
ATOM 633 N N . THR A 1 86 ? 10.120 -6.436 13.944 1.00 78.38 86 THR A N 1
ATOM 634 C CA . THR A 1 86 ? 11.398 -6.292 13.241 1.00 78.38 86 THR A CA 1
ATOM 635 C C . THR A 1 86 ? 11.177 -5.789 11.820 1.00 78.38 86 THR A C 1
ATOM 637 O O . THR A 1 86 ? 10.107 -5.931 11.238 1.00 78.38 86 THR A O 1
ATOM 640 N N . THR A 1 87 ? 12.219 -5.220 11.219 1.00 77.44 87 THR A N 1
ATOM 641 C CA . THR A 1 87 ? 12.181 -4.749 9.827 1.00 77.44 87 THR A CA 1
ATOM 642 C C . THR A 1 87 ? 12.271 -5.877 8.794 1.00 77.44 87 THR A C 1
ATOM 644 O O . THR A 1 87 ? 12.160 -5.622 7.596 1.00 77.44 87 THR A O 1
ATOM 647 N N . THR A 1 88 ? 12.487 -7.118 9.239 1.00 78.62 88 THR A N 1
ATOM 648 C CA . THR A 1 88 ? 12.658 -8.299 8.380 1.00 78.62 88 THR A CA 1
ATOM 649 C C . THR A 1 88 ? 11.340 -8.996 8.071 1.00 78.62 88 THR A C 1
ATOM 651 O O . THR A 1 88 ? 11.227 -9.687 7.060 1.00 78.62 88 THR A O 1
ATOM 654 N N . GLU A 1 89 ? 10.337 -8.828 8.927 1.00 87.19 89 GLU A N 1
ATOM 655 C CA . GLU A 1 89 ? 9.011 -9.389 8.715 1.00 87.19 89 GLU A CA 1
ATOM 656 C C . GLU A 1 89 ? 8.214 -8.431 7.824 1.00 87.19 89 GLU A C 1
ATOM 658 O O . GLU A 1 89 ? 7.776 -7.360 8.244 1.00 87.19 89 GLU A O 1
ATOM 663 N N . SER A 1 90 ? 8.078 -8.779 6.544 1.00 87.50 90 SER A N 1
ATOM 664 C CA . SER A 1 90 ? 7.402 -7.931 5.564 1.00 87.50 90 SER A CA 1
ATOM 665 C C . SER A 1 90 ? 6.388 -8.705 4.732 1.00 87.50 90 SER A C 1
ATOM 667 O O . SER A 1 90 ? 6.542 -9.889 4.434 1.00 87.50 90 SER A O 1
ATOM 669 N N . GLN A 1 91 ? 5.325 -8.004 4.366 1.00 91.62 91 GLN A N 1
ATOM 670 C CA . GLN A 1 91 ? 4.298 -8.432 3.432 1.00 91.62 91 GLN A CA 1
ATOM 671 C C . GLN A 1 91 ? 4.339 -7.516 2.216 1.00 91.62 91 GLN A C 1
ATOM 673 O O . GLN A 1 91 ? 4.629 -6.322 2.337 1.00 91.62 91 GLN A O 1
ATOM 678 N N . TYR A 1 92 ? 3.994 -8.055 1.053 1.00 92.62 92 TYR A N 1
ATOM 679 C CA . TYR A 1 92 ? 3.854 -7.259 -0.154 1.00 92.62 92 TYR A CA 1
ATOM 680 C C . TYR A 1 92 ? 2.686 -7.730 -1.014 1.00 92.62 92 TYR A C 1
ATOM 682 O O . TYR A 1 92 ? 2.322 -8.907 -1.005 1.00 92.62 92 TYR A O 1
ATOM 690 N N . ILE A 1 93 ? 2.115 -6.792 -1.765 1.00 94.38 93 ILE A N 1
ATOM 691 C CA . ILE A 1 93 ? 1.133 -7.063 -2.817 1.00 94.38 93 ILE A CA 1
ATOM 692 C C . ILE A 1 93 ? 1.751 -6.643 -4.141 1.00 94.38 93 ILE A C 1
ATOM 694 O O . ILE A 1 93 ? 2.258 -5.528 -4.245 1.00 94.38 93 ILE A O 1
ATOM 698 N N . VAL A 1 94 ? 1.716 -7.547 -5.122 1.00 94.25 94 VAL A N 1
ATOM 699 C CA . VAL A 1 94 ? 2.259 -7.333 -6.467 1.00 94.25 94 VAL A CA 1
ATOM 700 C C . VAL A 1 94 ? 1.108 -7.212 -7.458 1.00 94.25 94 VAL A C 1
ATOM 702 O O . VAL A 1 94 ? 0.252 -8.095 -7.519 1.00 94.25 94 VAL A O 1
ATOM 705 N N . LEU A 1 95 ? 1.113 -6.148 -8.255 1.00 91.75 95 LEU A N 1
ATOM 706 C CA . LEU A 1 95 ? 0.370 -6.060 -9.507 1.00 91.75 95 LEU A CA 1
ATOM 707 C C . LEU A 1 95 ? 1.391 -6.224 -10.633 1.00 91.75 95 LEU A C 1
ATOM 709 O O . LEU A 1 95 ? 2.301 -5.408 -10.767 1.00 91.75 95 LEU A O 1
ATOM 713 N N . PHE A 1 96 ? 1.268 -7.310 -11.388 1.00 90.00 96 PHE A N 1
ATOM 714 C CA . PHE A 1 96 ? 2.249 -7.724 -12.385 1.00 90.00 96 PHE A CA 1
ATOM 715 C C . PHE A 1 96 ? 1.572 -7.950 -13.737 1.00 90.00 96 PHE A C 1
ATOM 717 O O . PHE A 1 96 ? 0.516 -8.584 -13.796 1.00 90.00 96 PHE A O 1
ATOM 724 N N . GLY A 1 97 ? 2.195 -7.461 -14.808 1.00 86.88 97 GLY A N 1
ATOM 725 C CA . GLY A 1 97 ? 1.822 -7.755 -16.191 1.00 86.88 97 GLY A CA 1
ATOM 726 C C . GLY A 1 97 ? 3.067 -8.018 -17.034 1.00 86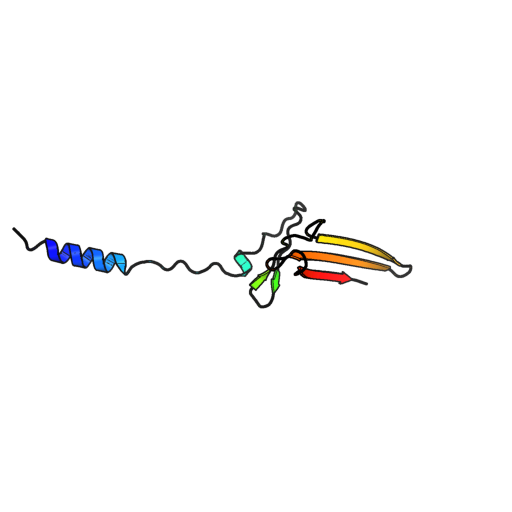.88 97 GLY A C 1
ATOM 727 O O . GLY A 1 97 ? 4.068 -7.327 -16.854 1.00 86.88 97 GLY A O 1
ATOM 728 N N . ALA A 1 98 ? 2.998 -9.008 -17.927 1.00 82.50 98 ALA A N 1
ATOM 729 C CA . ALA A 1 98 ? 4.063 -9.411 -18.849 1.00 82.50 98 ALA A CA 1
ATOM 730 C C . ALA A 1 98 ? 3.518 -9.592 -20.268 1.00 82.50 98 ALA A C 1
ATOM 732 O O . ALA A 1 98 ? 2.323 -9.955 -20.383 1.00 82.50 98 ALA A O 1
#

Radius of gyration: 25.48 Å; chains: 1; bounding box: 55×26×81 Å

pLDDT: mean 85.54, std 8.75, range [51.34, 96.06]

Foldseek 3Di:
DDPVPVVVVVVVVVVVVPDDDDDDDQQVVPADDDDPVPPVGDWDADVRHIDGFADAVPDDQKDWDWADDPVGIKTWIKGKHQDDDDNPRIDIDIDIDD

Organism: NCBI:txid2816474

Secondary structure (DSSP, 8-state):
--TTHHHHHHHHHHHHH---PPPPPPTGGGSPPP-SS------EEETTEEE--B-BTTB-SEEEEEEEETTEEEEEEEEEEE-SSSTT-EEEEEEEE-